Protein AF-A0A8D5GAE6-F1 (afdb_monomer_lite)

pLDDT: mean 89.38, std 9.9, range [55.28, 97.81]

Secondary structure (DSSP, 8-state):
-HHHHHHHHHHHHHHHHHHTT--HHHHHHHHHHHHHHHHHTSPTTHHHHHHHTS----HHHHHHHHTT--

Radius of gyration: 20.68 Å; chains: 1; bounding box: 50×41×42 Å

Structure (mmCIF, N/CA/C/O backbone):
data_AF-A0A8D5GAE6-F1
#
_entry.id   AF-A0A8D5GAE6-F1
#
loop_
_atom_site.group_PDB
_atom_site.id
_atom_site.type_symbol
_atom_site.label_atom_id
_atom_site.label_alt_id
_atom_site.label_comp_id
_atom_site.label_asym_id
_atom_site.label_entity_id
_atom_site.label_seq_id
_atom_site.pdbx_PDB_ins_code
_atom_site.Cartn_x
_atom_site.Cartn_y
_atom_site.Cartn_z
_atom_site.occupancy
_atom_site.B_iso_or_equiv
_atom_site.auth_seq_id
_atom_site.auth_comp_id
_atom_site.auth_asym_id
_atom_site.auth_atom_id
_atom_site.pdbx_PDB_model_num
ATOM 1 N N . MET A 1 1 ? -36.162 25.240 21.563 1.00 55.28 1 MET A N 1
ATOM 2 C CA . MET A 1 1 ? -34.922 24.585 22.054 1.00 55.28 1 MET A CA 1
ATOM 3 C C . MET A 1 1 ? -34.819 23.120 21.628 1.00 55.28 1 MET A C 1
ATOM 5 O O . MET A 1 1 ? -33.788 22.767 21.076 1.00 55.28 1 MET A O 1
ATOM 9 N N . LYS A 1 2 ? -35.873 22.299 21.782 1.00 62.69 2 LYS A N 1
ATOM 10 C CA . LYS A 1 2 ? -35.890 20.873 21.384 1.00 62.69 2 LYS A CA 1
ATOM 11 C C . LYS A 1 2 ? -35.527 20.619 19.908 1.00 62.69 2 LYS A C 1
ATOM 13 O O . LYS A 1 2 ? -34.670 19.797 19.633 1.00 62.69 2 LYS A O 1
ATOM 18 N N . THR A 1 3 ? -36.076 21.398 18.976 1.00 71.81 3 THR A N 1
ATOM 19 C CA . THR A 1 3 ? -35.810 21.268 17.527 1.00 71.81 3 THR A CA 1
ATOM 20 C C . THR A 1 3 ? -34.365 21.576 17.124 1.00 71.81 3 THR A C 1
ATOM 22 O O . THR A 1 3 ? -33.793 20.856 16.312 1.00 71.81 3 THR A O 1
ATOM 25 N N . LYS A 1 4 ? -33.741 22.599 17.725 1.00 75.19 4 LYS A N 1
ATOM 26 C CA . LYS A 1 4 ? 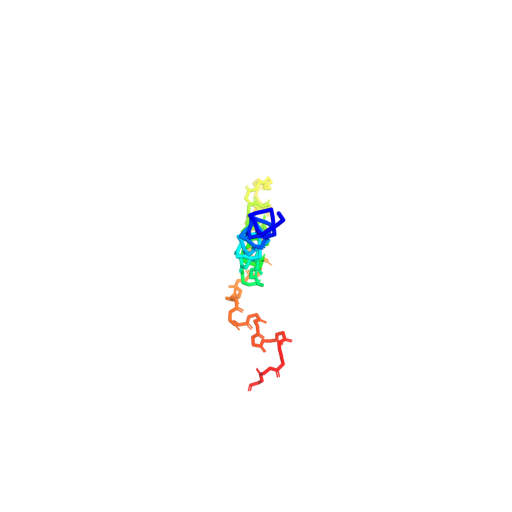-32.327 22.929 17.468 1.00 75.19 4 LYS A CA 1
ATOM 27 C C . LYS A 1 4 ? -31.384 21.847 18.006 1.00 75.19 4 LYS A C 1
ATOM 29 O O . LYS A 1 4 ? -30.420 21.510 17.333 1.00 75.19 4 LYS A O 1
ATOM 34 N N . GLN A 1 5 ? -31.680 21.269 19.174 1.00 81.94 5 GLN A N 1
ATOM 35 C CA . GLN A 1 5 ? -30.884 20.161 19.712 1.00 81.94 5 GLN A CA 1
ATOM 36 C C . GLN A 1 5 ? -31.025 18.874 18.897 1.00 81.94 5 GLN A C 1
ATOM 38 O O . GLN A 1 5 ? -30.016 18.240 18.607 1.00 81.94 5 GLN A O 1
ATOM 43 N N . SER A 1 6 ? -32.240 18.512 18.476 1.00 82.31 6 SER A N 1
ATOM 44 C CA . SER A 1 6 ? -32.447 17.336 17.624 1.00 82.31 6 SER A CA 1
ATOM 45 C C . SER A 1 6 ? -31.699 17.454 16.292 1.00 82.31 6 SER A C 1
ATOM 47 O O . SER A 1 6 ? -31.097 16.483 15.850 1.00 82.31 6 SER A O 1
ATOM 49 N N . MET A 1 7 ? -31.664 18.647 15.687 1.00 86.12 7 MET A N 1
ATOM 50 C CA . MET A 1 7 ? -30.925 18.892 14.444 1.00 86.12 7 MET A CA 1
ATOM 51 C C . MET A 1 7 ? -29.406 18.750 14.624 1.00 86.12 7 MET A C 1
ATOM 53 O O . MET A 1 7 ? -28.760 18.113 13.798 1.00 86.12 7 MET A O 1
ATOM 57 N N . VAL A 1 8 ? -28.838 19.277 15.715 1.00 89.94 8 VAL A N 1
ATOM 58 C CA . VAL A 1 8 ? -27.402 19.121 16.011 1.00 89.94 8 VAL A CA 1
ATOM 59 C C . VAL A 1 8 ? -27.038 17.647 16.176 1.00 89.94 8 VAL A C 1
ATOM 61 O O . VAL A 1 8 ? -26.075 17.197 15.569 1.00 89.94 8 VAL A O 1
ATOM 64 N N . ILE A 1 9 ? -27.839 16.877 16.918 1.00 91.81 9 ILE A N 1
ATOM 65 C CA . ILE A 1 9 ? -27.590 15.442 17.130 1.00 91.81 9 ILE A CA 1
ATOM 66 C C . ILE A 1 9 ? -27.603 14.674 15.800 1.00 91.81 9 ILE A C 1
ATOM 68 O O . ILE A 1 9 ? -26.725 13.846 15.574 1.00 91.81 9 ILE A O 1
ATOM 72 N N . VAL A 1 10 ? -28.554 14.974 14.908 1.00 91.88 10 VAL A N 1
ATOM 73 C CA . VAL A 1 10 ? -28.640 14.346 13.577 1.00 91.88 10 VAL A CA 1
ATOM 74 C C . VAL A 1 10 ? -27.442 14.716 12.698 1.00 91.88 10 VAL A C 1
ATOM 76 O O . VAL A 1 10 ? -26.866 13.850 12.047 1.00 91.88 10 VAL A O 1
ATOM 79 N N . CYS A 1 11 ? -27.017 15.981 12.689 1.00 90.38 11 CYS A N 1
ATOM 80 C CA . CYS A 1 11 ? -25.844 16.393 11.915 1.00 90.38 11 CYS A CA 1
ATOM 81 C C . CYS A 1 11 ? -24.549 15.764 12.452 1.00 90.38 11 CYS A C 1
ATOM 83 O O . CYS A 1 11 ? -23.712 15.314 11.671 1.00 90.38 11 CYS A O 1
ATOM 85 N N . THR A 1 12 ? -24.388 15.699 13.776 1.00 89.81 12 THR A N 1
ATOM 86 C CA . THR A 1 12 ? -23.215 15.084 14.406 1.00 89.81 12 THR A CA 1
ATOM 87 C C . THR A 1 12 ? -23.164 13.579 14.155 1.00 89.81 12 THR A C 1
ATOM 89 O O . THR A 1 12 ? -22.090 13.060 13.857 1.00 89.81 12 THR A O 1
ATOM 92 N N . SER A 1 13 ? -24.295 12.870 14.219 1.00 87.88 13 SER A N 1
ATOM 93 C CA . SER A 1 13 ? -24.318 11.432 13.935 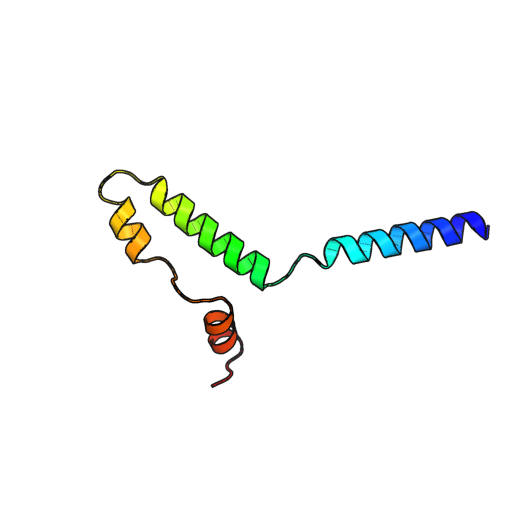1.00 87.88 13 SER A CA 1
ATOM 94 C C . SER A 1 13 ? -23.972 11.136 12.475 1.00 87.88 13 SER A C 1
ATOM 96 O O . SER A 1 13 ? -23.138 10.267 12.227 1.00 87.88 13 SER A O 1
ATOM 98 N N . LEU A 1 14 ? -24.511 11.903 11.518 1.00 87.56 14 LEU A N 1
ATOM 99 C CA . LEU A 1 14 ? -24.132 11.783 10.106 1.00 87.56 14 LEU A CA 1
ATOM 100 C C . LEU A 1 14 ? -22.625 11.971 9.897 1.00 87.56 14 LEU A C 1
ATOM 102 O O . LEU A 1 14 ? -22.011 11.180 9.186 1.00 87.56 14 LEU A O 1
ATOM 106 N N . PHE A 1 15 ? -22.029 12.972 10.550 1.00 87.88 15 PHE A N 1
ATOM 107 C CA . PHE A 1 15 ? -20.598 13.249 10.429 1.00 87.88 15 PHE A CA 1
ATOM 108 C C . PHE A 1 15 ? -19.730 12.077 10.917 1.00 87.88 15 PHE A C 1
ATOM 110 O O . PHE A 1 15 ? -18.760 11.702 10.253 1.00 87.88 15 PHE A O 1
ATOM 117 N N . ILE A 1 16 ? -20.108 11.452 12.038 1.00 85.94 16 ILE A N 1
ATOM 118 C CA . ILE A 1 16 ? -19.407 10.286 12.597 1.00 85.94 16 ILE A CA 1
ATOM 119 C C . ILE A 1 16 ? -19.489 9.078 11.649 1.00 85.94 16 ILE A C 1
ATOM 121 O O . ILE A 1 16 ? -18.496 8.377 11.465 1.00 85.94 16 ILE A O 1
ATOM 125 N N . PHE A 1 17 ? -20.628 8.847 10.992 1.00 82.75 17 PHE A N 1
ATOM 126 C CA . PHE A 1 17 ? -20.737 7.749 10.025 1.00 82.75 17 PHE A CA 1
ATOM 127 C C . PHE A 1 17 ? -19.896 7.982 8.763 1.00 82.75 17 PHE A C 1
ATOM 129 O O . PHE A 1 17 ? -19.337 7.028 8.227 1.00 82.75 17 PHE A O 1
ATOM 136 N N . SER A 1 18 ? -19.729 9.230 8.316 1.00 80.88 18 SER A N 1
ATOM 137 C CA . SER A 1 18 ? -18.885 9.543 7.153 1.00 80.88 18 SER A CA 1
ATOM 138 C C . SER A 1 18 ? -17.385 9.308 7.376 1.00 80.88 18 SER A C 1
ATOM 140 O O . SER A 1 18 ? -16.678 9.006 6.418 1.00 80.88 18 SER A O 1
ATOM 142 N N . ILE A 1 19 ? -16.885 9.387 8.615 1.00 79.00 19 ILE A N 1
ATOM 143 C CA . ILE A 1 19 ? -15.464 9.124 8.918 1.00 79.00 19 ILE A CA 1
ATOM 144 C C . ILE A 1 19 ? -15.148 7.634 9.139 1.00 79.00 19 ILE A C 1
ATOM 146 O O . ILE A 1 19 ? -13.978 7.254 9.132 1.00 79.00 19 ILE A O 1
ATOM 150 N N . ALA A 1 20 ? -16.163 6.768 9.265 1.00 69.94 20 ALA A N 1
ATOM 151 C CA . ALA A 1 20 ? -15.981 5.322 9.447 1.00 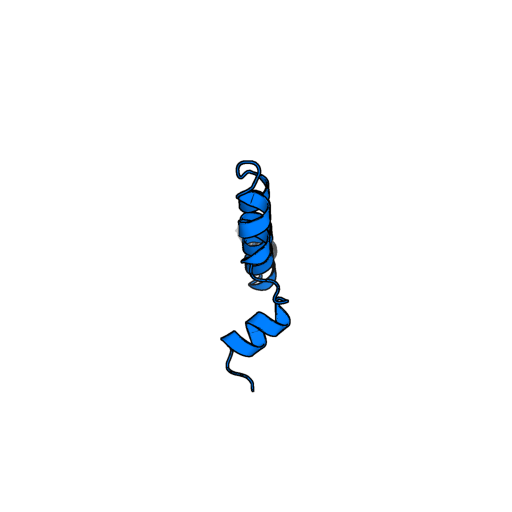69.94 20 ALA A CA 1
ATOM 152 C C . ALA A 1 20 ? -15.368 4.610 8.219 1.00 69.94 20 ALA A C 1
ATOM 154 O O . ALA A 1 20 ? -14.945 3.461 8.319 1.00 69.94 20 ALA A O 1
ATOM 155 N N . GLY A 1 21 ? -15.283 5.285 7.066 1.00 67.56 21 GLY A N 1
ATOM 156 C CA . GLY A 1 21 ? -14.625 4.768 5.860 1.00 67.56 21 GLY A CA 1
ATOM 157 C C . GLY A 1 21 ? -13.090 4.783 5.903 1.00 67.56 21 GLY A C 1
ATOM 158 O O . GLY A 1 21 ? -12.450 4.177 5.044 1.00 67.56 21 GLY A O 1
ATOM 159 N N . CYS A 1 22 ? -12.476 5.443 6.888 1.00 75.88 22 CYS A N 1
ATOM 160 C CA . CYS A 1 22 ? -11.024 5.454 7.062 1.00 75.88 22 CYS A CA 1
ATOM 161 C C . CYS A 1 22 ? -10.545 4.147 7.711 1.00 75.88 22 CYS A C 1
ATOM 163 O O . CYS A 1 22 ? -10.273 4.096 8.908 1.00 75.88 22 CYS A O 1
ATOM 165 N N . THR A 1 23 ? -10.443 3.079 6.918 1.00 89.00 23 THR A N 1
ATOM 166 C CA . THR A 1 23 ? -9.861 1.809 7.374 1.00 89.00 23 THR A CA 1
ATOM 167 C C . THR A 1 23 ? -8.355 1.763 7.104 1.00 89.00 23 THR A C 1
ATOM 169 O O . THR A 1 23 ? -7.854 2.327 6.126 1.00 89.00 23 THR A O 1
ATOM 172 N N . THR A 1 24 ? -7.614 1.046 7.947 1.00 90.88 24 THR A N 1
ATOM 173 C CA . THR A 1 24 ? -6.181 0.775 7.746 1.00 90.88 24 THR A CA 1
ATOM 174 C C . THR A 1 24 ? -5.917 -0.009 6.461 1.00 90.88 24 THR A C 1
ATOM 176 O O . THR A 1 24 ? -4.897 0.219 5.811 1.00 90.88 24 THR A O 1
ATOM 179 N N . GLN A 1 25 ? -6.859 -0.863 6.048 1.00 94.19 25 GLN A N 1
ATOM 180 C CA . GLN A 1 25 ? -6.821 -1.570 4.769 1.00 94.19 25 GLN A CA 1
ATOM 181 C C . GLN A 1 25 ? -6.892 -0.609 3.582 1.00 94.19 25 GLN A C 1
ATOM 183 O O . GLN A 1 25 ? -6.056 -0.675 2.685 1.00 94.19 25 GLN A O 1
ATOM 188 N N . SER A 1 26 ? -7.854 0.318 3.581 1.00 92.75 26 SER A N 1
ATOM 189 C CA . SER A 1 26 ? -7.984 1.324 2.521 1.00 92.75 26 SER A CA 1
ATOM 190 C C . SER A 1 26 ? -6.729 2.189 2.409 1.00 92.75 26 SER A C 1
ATOM 192 O O . SER A 1 26 ? -6.294 2.502 1.300 1.00 92.75 26 SER A O 1
ATOM 194 N N . TRP A 1 27 ? -6.117 2.534 3.544 1.00 92.31 27 TRP A N 1
ATOM 195 C CA . TRP A 1 27 ? -4.861 3.278 3.571 1.00 92.31 27 TRP A CA 1
ATOM 196 C C . TRP A 1 27 ? -3.690 2.469 2.990 1.00 92.31 27 TRP A C 1
ATOM 198 O O . TRP A 1 27 ? -2.956 2.975 2.141 1.00 92.31 27 TRP A O 1
ATOM 208 N N . TYR A 1 28 ? -3.555 1.196 3.381 1.00 95.38 28 TYR A N 1
ATOM 209 C CA . TYR A 1 28 ? -2.532 0.285 2.858 1.00 95.38 28 TYR A CA 1
ATOM 210 C C . TYR A 1 28 ? -2.639 0.103 1.337 1.00 95.38 28 TYR A C 1
ATOM 212 O O . TYR A 1 28 ? -1.663 0.298 0.611 1.00 95.38 28 TYR A O 1
ATOM 220 N N . GLU A 1 29 ? -3.839 -0.203 0.839 1.00 95.25 29 GLU A N 1
ATOM 221 C CA . GLU A 1 29 ? -4.086 -0.394 -0.593 1.00 95.25 29 GLU A CA 1
ATOM 222 C C . GLU A 1 29 ? -3.866 0.898 -1.392 1.00 95.25 29 GLU A C 1
ATOM 224 O O . GLU A 1 29 ? -3.340 0.868 -2.506 1.00 95.25 29 GLU A O 1
ATOM 229 N N . GLY A 1 30 ? -4.229 2.050 -0.820 1.00 95.00 30 GLY A N 1
ATOM 230 C CA . GLY A 1 30 ? -3.948 3.358 -1.409 1.00 95.00 30 GLY A CA 1
ATOM 231 C C . GLY A 1 30 ? -2.447 3.605 -1.575 1.00 95.00 30 GLY A C 1
ATOM 232 O O . GLY A 1 30 ? -2.001 3.965 -2.665 1.00 95.00 30 GLY A O 1
ATOM 233 N N . ALA A 1 31 ? -1.656 3.349 -0.530 1.00 95.75 31 ALA A N 1
ATOM 234 C CA . ALA A 1 31 ? -0.202 3.483 -0.581 1.00 95.75 31 ALA A CA 1
ATOM 235 C C . ALA A 1 31 ? 0.437 2.517 -1.596 1.00 95.75 31 ALA A C 1
ATOM 237 O O . ALA A 1 31 ? 1.285 2.932 -2.388 1.00 95.75 31 ALA A O 1
ATOM 238 N N . LYS A 1 32 ? -0.009 1.253 -1.629 1.00 96.88 32 LYS A N 1
ATOM 239 C CA . LYS A 1 32 ? 0.471 0.231 -2.575 1.00 96.88 32 LYS A CA 1
ATOM 240 C C . LYS A 1 32 ? 0.224 0.640 -4.030 1.00 96.88 32 LYS A C 1
ATOM 242 O O . LYS A 1 32 ? 1.156 0.638 -4.832 1.00 96.88 32 LYS A O 1
ATOM 247 N N . ARG A 1 33 ? -1.000 1.071 -4.358 1.00 96.88 33 ARG A N 1
ATOM 248 C CA . ARG A 1 33 ? -1.342 1.576 -5.702 1.00 96.88 33 ARG A CA 1
ATOM 249 C C . ARG A 1 33 ? -0.578 2.847 -6.059 1.00 96.88 33 ARG A C 1
ATOM 251 O O . ARG A 1 33 ? -0.152 3.001 -7.200 1.00 96.88 33 ARG A O 1
ATOM 258 N N . GLY A 1 34 ? -0.385 3.751 -5.098 1.00 97.62 34 GLY A N 1
ATOM 259 C CA . GLY A 1 34 ? 0.408 4.964 -5.296 1.00 97.62 34 GLY A CA 1
ATOM 260 C C . GLY A 1 34 ? 1.859 4.654 -5.672 1.00 97.62 34 GLY A C 1
ATOM 261 O O . GLY A 1 34 ? 2.389 5.245 -6.612 1.00 97.62 34 GLY A O 1
ATOM 262 N N . ALA A 1 35 ? 2.476 3.686 -4.992 1.00 97.50 35 ALA A N 1
ATOM 263 C CA . ALA A 1 35 ? 3.823 3.221 -5.309 1.00 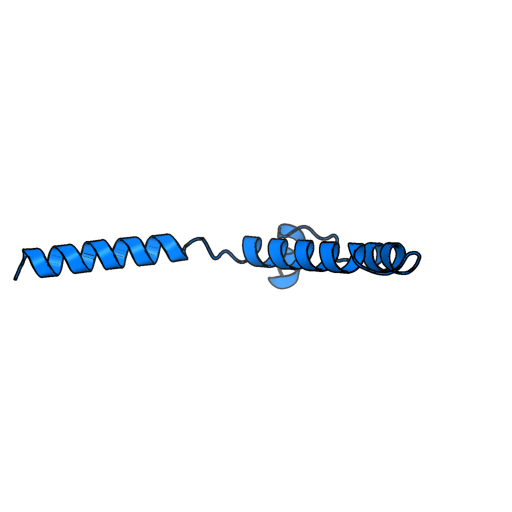97.50 35 ALA A CA 1
ATOM 264 C C . ALA A 1 35 ? 3.897 2.564 -6.698 1.00 97.50 35 ALA A C 1
ATOM 266 O O . ALA A 1 35 ? 4.815 2.853 -7.464 1.00 97.50 35 ALA A O 1
ATOM 267 N N . GLU A 1 36 ? 2.901 1.751 -7.063 1.00 97.56 36 GLU A N 1
ATOM 268 C CA . GLU A 1 36 ? 2.810 1.163 -8.403 1.00 97.56 36 GLU A CA 1
ATOM 269 C C . GLU A 1 36 ? 2.713 2.232 -9.497 1.00 97.56 36 GLU A C 1
ATOM 271 O O . GLU A 1 36 ? 3.475 2.206 -10.465 1.00 97.56 36 GLU A O 1
ATOM 276 N N . ASN A 1 37 ? 1.825 3.210 -9.321 1.00 97.81 37 ASN A N 1
ATOM 277 C CA . ASN A 1 37 ? 1.692 4.325 -10.250 1.00 97.81 37 ASN A CA 1
ATOM 278 C C . ASN A 1 37 ? 2.999 5.123 -10.367 1.00 97.81 37 ASN A C 1
ATOM 280 O O . ASN A 1 37 ? 3.400 5.492 -11.466 1.00 97.81 37 ASN A O 1
ATOM 284 N N . ASN A 1 38 ? 3.699 5.351 -9.252 1.00 97.31 38 ASN A N 1
ATOM 285 C CA . ASN A 1 38 ? 5.004 6.006 -9.271 1.00 97.31 38 ASN A CA 1
ATOM 286 C C . ASN A 1 38 ? 6.028 5.215 -10.107 1.00 97.31 38 ASN A C 1
ATOM 288 O O . ASN A 1 38 ? 6.705 5.806 -10.942 1.00 97.31 38 ASN A O 1
ATOM 292 N N . CYS A 1 39 ? 6.097 3.887 -9.957 1.00 97.44 39 CYS A N 1
ATOM 293 C CA . CYS A 1 39 ? 6.990 3.051 -10.768 1.00 97.44 39 CYS A CA 1
ATOM 294 C C . CYS A 1 39 ? 6.655 3.093 -12.264 1.00 97.44 39 CYS A C 1
ATOM 296 O O . CYS A 1 39 ? 7.556 3.131 -13.102 1.00 97.44 39 CYS A O 1
ATOM 298 N N . ARG A 1 40 ? 5.368 3.108 -12.622 1.00 95.69 40 ARG A N 1
ATOM 299 C CA . ARG A 1 40 ? 4.921 3.173 -14.026 1.00 95.69 40 ARG A CA 1
ATOM 300 C C . ARG A 1 40 ? 5.242 4.509 -14.699 1.00 95.69 40 ARG A C 1
ATOM 302 O O . ARG A 1 40 ? 5.369 4.547 -15.915 1.00 95.69 40 ARG A O 1
ATOM 309 N N . ASN A 1 41 ? 5.403 5.574 -13.917 1.00 96.81 41 ASN A N 1
ATOM 310 C CA . ASN A 1 41 ? 5.786 6.894 -14.415 1.00 96.81 41 ASN A CA 1
ATOM 311 C C . ASN A 1 41 ? 7.306 7.086 -14.547 1.00 96.81 41 ASN A C 1
ATOM 313 O O . ASN A 1 41 ? 7.742 8.169 -14.935 1.00 96.81 41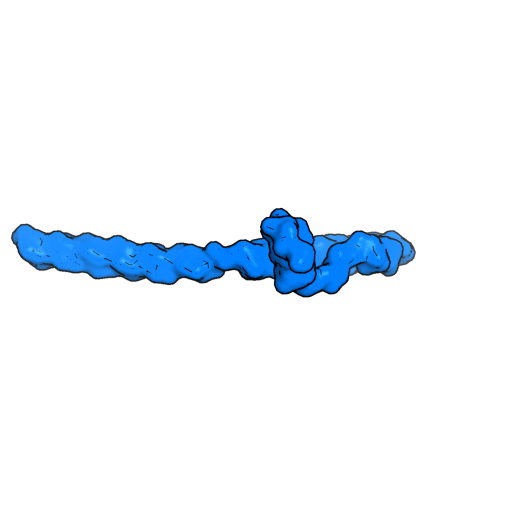 ASN A O 1
ATOM 317 N N . GLN A 1 42 ? 8.116 6.071 -14.225 1.00 95.88 42 GLN A N 1
ATOM 318 C CA . GLN A 1 42 ? 9.566 6.157 -14.383 1.00 95.88 42 GLN A CA 1
ATOM 319 C C . GLN A 1 42 ? 10.023 5.949 -15.830 1.00 95.88 42 GLN A C 1
ATOM 321 O O . GLN A 1 42 ? 9.302 5.336 -16.621 1.00 95.88 42 GLN A O 1
ATOM 326 N N . PRO A 1 43 ? 11.227 6.437 -16.192 1.00 95.50 43 PRO A N 1
ATOM 327 C CA . PRO A 1 43 ? 11.782 6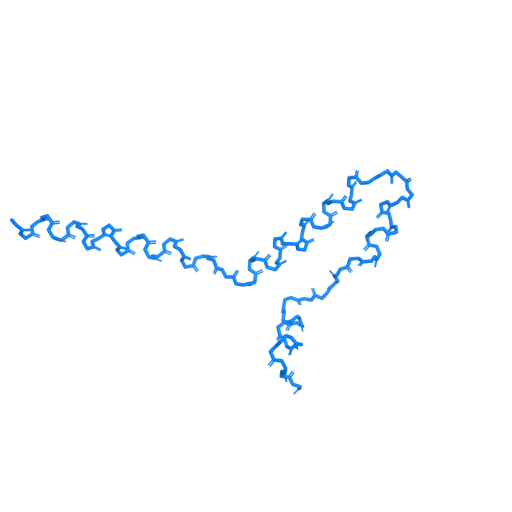.240 -17.523 1.00 95.50 43 PRO A CA 1
ATOM 328 C C . PRO A 1 43 ? 11.855 4.758 -17.940 1.00 95.50 43 PRO A C 1
ATOM 330 O O . PRO A 1 43 ? 11.969 3.872 -17.080 1.00 95.50 43 PRO A O 1
ATOM 333 N N . PRO A 1 44 ? 11.850 4.472 -19.258 1.00 86.38 44 PRO A N 1
ATOM 334 C CA . PRO A 1 44 ? 12.066 3.123 -19.775 1.00 86.38 44 PRO A CA 1
ATOM 335 C C . PRO A 1 44 ? 13.357 2.510 -19.205 1.00 86.38 44 PRO A C 1
ATOM 337 O O . PRO A 1 44 ? 14.400 3.158 -19.208 1.00 86.38 44 PRO A O 1
ATOM 340 N N . GLY A 1 45 ? 13.279 1.275 -18.700 1.00 86.44 45 GLY A N 1
ATOM 341 C CA . GLY A 1 45 ? 14.382 0.569 -18.027 1.00 86.44 45 GLY A CA 1
ATOM 342 C C . GLY A 1 45 ? 14.349 0.654 -16.495 1.00 86.44 45 GLY A C 1
ATOM 343 O O . GLY A 1 45 ? 14.561 -0.353 -15.826 1.00 86.44 45 GLY A O 1
ATOM 344 N N . GLU A 1 46 ? 13.983 1.803 -15.922 1.00 94.25 46 GLU A N 1
ATOM 345 C CA . GLU A 1 46 ? 13.866 1.960 -14.460 1.00 94.25 46 GLU A CA 1
ATOM 346 C C . GLU A 1 46 ? 12.494 1.524 -13.933 1.00 94.25 46 GLU A C 1
ATOM 348 O O . GLU A 1 46 ? 12.362 1.107 -12.781 1.00 94.25 46 GLU A O 1
ATOM 353 N N . SER A 1 47 ? 11.462 1.581 -14.781 1.00 95.62 47 SER A N 1
ATOM 354 C CA . SER A 1 47 ? 10.103 1.178 -14.405 1.00 95.62 47 SER A CA 1
ATOM 355 C C . SER A 1 47 ? 10.021 -0.297 -14.003 1.00 95.62 47 SER A C 1
ATOM 357 O O . SER A 1 47 ? 9.455 -0.622 -12.960 1.00 95.62 47 SER A O 1
ATOM 359 N N . GLU A 1 48 ? 10.633 -1.186 -14.785 1.00 95.25 48 GLU A N 1
ATOM 360 C CA . GLU A 1 48 ? 10.575 -2.635 -14.565 1.00 95.25 48 GLU A CA 1
ATOM 361 C C . GLU A 1 48 ? 11.297 -3.024 -13.272 1.00 95.25 48 GLU A C 1
ATOM 363 O O . GLU A 1 48 ? 10.704 -3.636 -12.382 1.00 95.25 48 GLU A O 1
ATOM 368 N N . ARG A 1 49 ? 12.516 -2.505 -13.086 1.00 95.56 49 ARG A N 1
ATOM 369 C CA . ARG A 1 49 ? 13.267 -2.639 -11.834 1.00 95.56 49 ARG A CA 1
ATOM 370 C C . ARG A 1 49 ? 12.498 -2.072 -10.634 1.00 95.56 49 ARG A C 1
ATOM 372 O O . ARG A 1 49 ? 12.535 -2.653 -9.551 1.00 95.56 49 ARG A O 1
ATOM 379 N N . CYS A 1 50 ? 11.806 -0.944 -10.782 1.00 96.75 50 CYS A N 1
ATOM 380 C CA . CYS A 1 50 ? 10.985 -0.377 -9.708 1.00 96.75 50 CYS A CA 1
ATOM 381 C C . CYS A 1 50 ? 9.823 -1.310 -9.340 1.00 96.75 50 CYS A C 1
ATOM 383 O O . CYS A 1 50 ? 9.635 -1.621 -8.163 1.00 96.75 50 CYS A O 1
ATOM 385 N N . LEU A 1 51 ? 9.085 -1.805 -10.340 1.00 96.06 51 LEU A N 1
ATOM 386 C CA . LEU A 1 51 ? 7.949 -2.715 -10.163 1.00 96.06 51 LEU A CA 1
ATOM 387 C C . LEU A 1 51 ? 8.356 -4.030 -9.482 1.00 96.06 51 LEU A C 1
ATOM 389 O O . LEU A 1 51 ? 7.616 -4.544 -8.641 1.00 96.06 51 LEU A O 1
ATOM 393 N N . GLU A 1 52 ? 9.538 -4.561 -9.799 1.00 95.81 52 GLU A N 1
ATOM 394 C CA . GLU A 1 52 ? 10.073 -5.774 -9.170 1.00 95.81 52 GLU A CA 1
ATOM 395 C C . GLU A 1 52 ? 10.278 -5.626 -7.659 1.00 95.81 52 GLU A C 1
ATOM 397 O O . GLU A 1 52 ? 10.041 -6.583 -6.916 1.00 95.81 52 GLU A O 1
ATOM 402 N N . ASN A 1 53 ? 10.658 -4.426 -7.213 1.00 94.81 53 ASN A N 1
ATOM 403 C CA . ASN A 1 53 ? 10.955 -4.106 -5.817 1.00 94.81 53 ASN A CA 1
ATOM 404 C C . ASN A 1 53 ? 9.724 -3.668 -5.001 1.00 94.81 53 ASN A C 1
ATOM 406 O O . ASN A 1 53 ? 9.846 -3.388 -3.807 1.00 94.81 53 ASN A O 1
ATOM 410 N N . LEU A 1 54 ? 8.535 -3.595 -5.609 1.00 96.19 54 LEU A N 1
ATOM 411 C CA . LEU A 1 54 ? 7.321 -3.210 -4.892 1.00 96.19 54 LEU A CA 1
ATOM 412 C C . LEU A 1 54 ? 6.883 -4.263 -3.873 1.00 96.19 54 LEU A C 1
ATOM 414 O O . LEU A 1 54 ? 7.044 -5.470 -4.062 1.00 96.19 54 LEU A O 1
ATOM 418 N N . ASN A 1 55 ? 6.236 -3.793 -2.804 1.00 94.06 55 ASN A N 1
ATOM 419 C CA . ASN A 1 55 ? 5.578 -4.670 -1.845 1.00 94.06 55 ASN A CA 1
ATOM 420 C C . ASN A 1 55 ? 4.419 -5.421 -2.522 1.00 94.06 55 ASN A C 1
ATOM 422 O O . ASN A 1 55 ? 3.438 -4.811 -2.952 1.00 94.06 55 ASN A O 1
ATOM 426 N N . LYS A 1 56 ? 4.522 -6.751 -2.582 1.00 94.69 56 LYS A N 1
ATOM 427 C CA . LYS A 1 56 ? 3.513 -7.631 -3.190 1.00 94.69 56 LYS A CA 1
ATOM 428 C C . LYS A 1 56 ? 2.529 -8.218 -2.180 1.00 94.69 56 LYS A C 1
ATOM 430 O O . LYS A 1 56 ? 1.527 -8.781 -2.615 1.00 94.69 56 LYS A O 1
ATOM 435 N N . LYS A 1 57 ? 2.770 -8.038 -0.876 1.00 96.38 57 LYS A N 1
ATOM 436 C CA . LYS A 1 57 ? 1.956 -8.634 0.189 1.00 96.38 57 LYS A CA 1
ATOM 437 C C . LYS A 1 57 ? 0.495 -8.216 0.084 1.00 96.38 57 LYS A C 1
ATOM 439 O O . LYS A 1 57 ? 0.174 -7.125 -0.408 1.00 96.38 57 LYS A O 1
ATOM 444 N N . SER A 1 58 ? -0.394 -9.099 0.512 1.00 96.62 58 SER A N 1
ATOM 445 C CA . SER A 1 58 ? -1.783 -8.731 0.770 1.00 96.62 58 SER A CA 1
ATOM 446 C C . SER A 1 58 ? -1.875 -7.911 2.061 1.00 96.62 58 SER A C 1
ATOM 448 O O . SER A 1 58 ? -0.966 -7.927 2.896 1.00 96.62 58 SER A O 1
ATOM 450 N N . TYR A 1 59 ? -2.983 -7.192 2.251 1.00 96.00 59 TYR A N 1
ATOM 451 C CA . TYR A 1 59 ? -3.232 -6.507 3.519 1.00 96.00 59 TYR A CA 1
ATOM 452 C C . TYR A 1 59 ? -3.276 -7.482 4.710 1.00 96.00 59 TYR A C 1
ATOM 454 O O . TYR A 1 59 ? -2.796 -7.149 5.787 1.00 96.00 59 TYR A O 1
ATOM 462 N N . GLU A 1 60 ? -3.804 -8.692 4.516 1.00 95.44 60 GLU A N 1
ATOM 463 C CA . GLU A 1 60 ? -3.871 -9.718 5.561 1.00 95.44 60 GLU A CA 1
ATOM 464 C C . GLU A 1 60 ? -2.477 -10.206 5.973 1.00 95.44 60 GLU A C 1
ATOM 466 O O . GLU A 1 60 ? -2.173 -10.268 7.161 1.00 95.44 60 GLU A O 1
ATOM 471 N N . GLU A 1 61 ? -1.599 -10.481 5.004 1.00 96.69 61 GLU A N 1
ATOM 472 C CA . GLU A 1 61 ? -0.202 -10.849 5.269 1.00 96.69 61 GLU A CA 1
ATOM 473 C C . GLU A 1 61 ? 0.535 -9.725 5.997 1.00 96.69 61 GLU A C 1
ATOM 475 O O . GLU A 1 61 ? 1.238 -9.959 6.980 1.00 96.69 61 GLU A O 1
ATOM 480 N N . TYR A 1 62 ? 0.338 -8.490 5.532 1.00 95.25 62 TYR A N 1
ATOM 481 C CA . TYR A 1 62 ? 0.880 -7.307 6.177 1.00 95.25 62 TYR A CA 1
ATOM 482 C C . TYR A 1 62 ? 0.397 -7.168 7.623 1.00 95.25 62 TYR A C 1
ATOM 484 O O . TYR A 1 62 ? 1.210 -6.902 8.508 1.00 95.25 62 TYR A O 1
ATOM 492 N N . GLU A 1 63 ? -0.897 -7.363 7.883 1.00 94.94 63 GLU A N 1
ATOM 493 C CA . GLU A 1 63 ? -1.438 -7.266 9.236 1.00 94.94 63 GLU A CA 1
ATOM 494 C C . GLU A 1 63 ? -0.976 -8.392 10.141 1.00 94.94 63 GLU A C 1
ATOM 496 O O . GLU A 1 63 ? -0.640 -8.146 11.298 1.00 94.94 63 GLU A O 1
ATOM 501 N N . LYS A 1 64 ? -0.899 -9.618 9.629 1.00 94.94 64 LYS A N 1
ATOM 502 C CA . LYS A 1 64 ? -0.382 -10.751 10.392 1.00 94.94 64 LYS A CA 1
ATOM 503 C C . LYS A 1 64 ? 1.044 -10.472 10.882 1.00 94.94 64 LYS A C 1
ATOM 505 O O . LYS A 1 64 ? 1.350 -10.651 12.060 1.00 94.94 64 LYS A O 1
ATOM 510 N N . GLU A 1 65 ? 1.897 -9.962 9.997 1.00 94.38 65 GLU A N 1
ATOM 511 C CA . GLU A 1 65 ? 3.270 -9.582 10.338 1.00 94.38 65 GLU A CA 1
ATOM 512 C C . GLU A 1 65 ? 3.339 -8.375 11.280 1.00 94.38 65 GLU A C 1
ATOM 514 O O . GLU A 1 65 ? 4.072 -8.405 12.269 1.00 94.38 65 GLU A O 1
ATOM 519 N N . ARG A 1 66 ? 2.569 -7.317 10.993 1.00 91.69 66 ARG A N 1
ATOM 520 C CA . ARG A 1 66 ? 2.523 -6.075 11.782 1.00 91.69 66 ARG A CA 1
ATOM 521 C C . ARG A 1 66 ? 2.036 -6.327 13.211 1.00 91.69 66 ARG A C 1
ATOM 523 O O . ARG A 1 66 ? 2.600 -5.773 14.150 1.00 91.69 66 ARG A O 1
ATOM 530 N N . SER A 1 67 ? 0.979 -7.120 13.367 1.00 93.94 67 SER A N 1
ATOM 531 C CA . SER A 1 67 ? 0.348 -7.431 14.657 1.00 93.94 67 SER A CA 1
ATOM 532 C C . SER A 1 67 ? 1.136 -8.448 15.487 1.00 93.94 67 SER A C 1
ATOM 534 O O . SER A 1 67 ? 0.813 -8.670 16.654 1.00 93.94 67 SER A O 1
ATOM 536 N N . GLY A 1 68 ? 2.178 -9.061 14.914 1.00 83.19 68 GLY A N 1
ATOM 537 C CA . GLY A 1 68 ? 3.004 -10.056 15.594 1.00 83.19 68 GLY A CA 1
ATOM 538 C C . GLY A 1 68 ? 2.299 -11.394 15.834 1.00 83.19 68 GLY A C 1
ATOM 539 O O . GLY A 1 68 ? 2.790 -12.205 16.622 1.00 83.19 68 GLY A O 1
ATOM 540 N N . GLN A 1 69 ? 1.164 -11.645 15.174 1.00 68.06 69 GLN A N 1
ATOM 541 C CA . GLN A 1 69 ? 0.461 -12.924 15.243 1.00 68.06 69 GLN A CA 1
ATOM 542 C C . GLN A 1 69 ? 1.216 -13.969 14.403 1.00 68.06 69 GLN A C 1
ATOM 544 O O . GLN A 1 69 ? 1.177 -13.938 13.175 1.00 68.06 69 GLN A O 1
ATOM 549 N N . LYS A 1 70 ? 1.940 -14.882 15.065 1.00 59.44 70 LYS A N 1
ATOM 550 C CA . LYS A 1 70 ? 2.617 -16.025 14.421 1.00 59.44 70 LYS A CA 1
ATOM 551 C C . LYS A 1 70 ? 1.618 -17.119 14.049 1.00 59.44 70 LYS A C 1
ATOM 553 O O . LYS A 1 70 ? 0.900 -17.564 14.967 1.00 59.44 70 LYS A O 1
#

Sequence (70 aa):
MKTKQSMVIVCTSLFIFSIAGCTTQSWYEGAKRGAENNCRNQPPGESERCLENLNKKSYEEYEKERSGQK

Organism: NCBI:txid2778876

Foldseek 3Di:
DVVVVVVVVVVVVVVVVVVVPPDPQVVVVVVQVVQLVVLVPDDPPSSVVSNVPGDPDHPVRVCCVVVVPD